Protein AF-A0A969MSQ6-F1 (afdb_monomer_lite)

Secondary structure (DSSP, 8-state):
-HHHHHHHHHHHHHH-TT-SEEEEEEE-GGGTS-HHHHHHHT---TTSSSHHHHHHHHHHHHTSGGGHHHHHHHHHH-TT-EEEEEEE-SS-HHHHHHHHHHHHHHHHHGGG-

Structure (mmCIF, N/CA/C/O backbone):
data_AF-A0A969MSQ6-F1
#
_entry.id   AF-A0A969MSQ6-F1
#
loop_
_atom_site.group_PDB
_atom_site.id
_atom_site.type_symbol
_atom_site.label_atom_id
_atom_site.label_alt_id
_atom_site.label_comp_id
_atom_site.label_asym_id
_atom_site.label_entity_id
_atom_site.label_seq_id
_atom_site.pdbx_PDB_ins_code
_atom_site.Cartn_x
_atom_site.Cartn_y
_atom_site.Cartn_z
_atom_site.occupancy
_atom_site.B_iso_or_equiv
_atom_site.auth_seq_id
_atom_site.auth_comp_id
_atom_site.auth_asym_id
_atom_site.auth_atom_id
_atom_site.pdbx_PDB_model_num
ATOM 1 N N . MET A 1 1 ? -8.662 0.832 -9.827 1.00 84.88 1 MET A N 1
ATOM 2 C CA . MET A 1 1 ? -8.115 1.384 -8.564 1.00 84.88 1 MET A CA 1
ATOM 3 C C . MET A 1 1 ? -9.159 2.158 -7.749 1.00 84.88 1 MET A C 1
ATOM 5 O O . MET A 1 1 ? -9.605 1.626 -6.745 1.00 84.88 1 MET A O 1
ATOM 9 N N . VAL A 1 2 ? -9.588 3.366 -8.155 1.00 88.56 2 VAL A N 1
ATOM 10 C CA . VAL A 1 2 ? -10.435 4.274 -7.335 1.00 88.56 2 VAL A CA 1
ATOM 11 C C . VAL A 1 2 ? -11.734 3.628 -6.830 1.00 88.56 2 VAL A C 1
ATOM 13 O O . VAL A 1 2 ? -12.042 3.711 -5.643 1.00 88.56 2 VAL A O 1
ATOM 16 N N . ALA A 1 3 ? -12.487 2.953 -7.706 1.00 91.00 3 ALA A N 1
ATOM 17 C CA . ALA A 1 3 ? -13.735 2.289 -7.321 1.00 91.00 3 ALA A CA 1
ATOM 18 C C . ALA A 1 3 ? -13.505 1.144 -6.318 1.00 91.00 3 ALA A C 1
ATOM 20 O O . ALA A 1 3 ? -14.244 1.017 -5.344 1.00 91.00 3 ALA A O 1
ATOM 21 N N . SER A 1 4 ? -12.452 0.347 -6.524 1.00 91.38 4 SER A N 1
ATOM 22 C CA . SER A 1 4 ? -12.059 -0.732 -5.612 1.00 91.38 4 SER A CA 1
ATOM 23 C C . SER A 1 4 ? -11.645 -0.184 -4.247 1.00 91.38 4 SER A C 1
ATOM 25 O O . SER A 1 4 ? -12.119 -0.681 -3.231 1.00 91.38 4 SER A O 1
ATOM 27 N N . LEU A 1 5 ? -10.841 0.887 -4.213 1.00 92.12 5 LEU A N 1
ATOM 28 C CA . LEU A 1 5 ? -10.424 1.500 -2.951 1.00 92.12 5 LEU A CA 1
ATOM 29 C C . LEU A 1 5 ? -11.609 2.103 -2.192 1.00 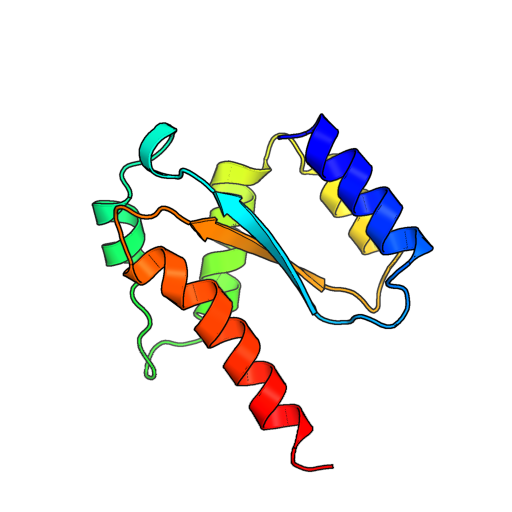92.12 5 LEU A C 1
ATOM 31 O O . LEU A 1 5 ? -11.657 1.998 -0.976 1.00 92.12 5 LEU A O 1
ATOM 35 N N . ARG A 1 6 ? -12.596 2.682 -2.888 1.00 94.25 6 ARG A N 1
ATOM 36 C CA . ARG A 1 6 ? -13.828 3.173 -2.249 1.00 94.25 6 ARG A CA 1
ATOM 37 C C . ARG A 1 6 ? -14.595 2.047 -1.555 1.00 94.25 6 ARG A C 1
ATOM 39 O O . ARG A 1 6 ? -15.023 2.225 -0.421 1.00 94.25 6 ARG A O 1
ATOM 46 N N . LYS A 1 7 ? -14.749 0.900 -2.224 1.00 94.94 7 LYS A N 1
ATOM 47 C CA . LYS A 1 7 ? -15.409 -0.282 -1.648 1.00 94.94 7 LYS A CA 1
ATOM 48 C C . LYS A 1 7 ? -14.642 -0.822 -0.440 1.00 94.94 7 LYS A C 1
ATOM 50 O O . LYS A 1 7 ? -15.258 -1.118 0.575 1.00 94.94 7 LYS A O 1
ATOM 55 N N . LEU A 1 8 ? -13.313 -0.898 -0.534 1.00 93.56 8 LEU A N 1
ATOM 56 C CA . LEU A 1 8 ? -12.458 -1.328 0.576 1.00 93.56 8 LEU A CA 1
ATOM 57 C C . LEU A 1 8 ? -12.517 -0.359 1.762 1.00 93.56 8 LEU A C 1
ATOM 59 O O . LEU A 1 8 ? -12.683 -0.801 2.889 1.00 93.56 8 LEU A O 1
ATOM 63 N N . ALA A 1 9 ? -12.446 0.950 1.519 1.00 92.00 9 ALA A N 1
ATOM 64 C CA . ALA A 1 9 ? -12.542 1.960 2.571 1.00 92.00 9 ALA A CA 1
ATOM 65 C C . ALA A 1 9 ? -13.866 1.853 3.342 1.00 92.00 9 ALA A C 1
ATOM 67 O O . ALA A 1 9 ? -13.871 1.922 4.568 1.00 92.00 9 ALA A O 1
ATOM 68 N N . GLU A 1 10 ? -14.976 1.630 2.635 1.00 93.50 10 GLU A N 1
ATOM 69 C CA . GLU A 1 10 ? -16.273 1.401 3.273 1.00 93.50 10 GLU A CA 1
ATOM 70 C C . GLU A 1 10 ? -16.298 0.086 4.061 1.00 93.50 10 GLU A C 1
ATOM 72 O O . GLU A 1 10 ? -16.747 0.058 5.205 1.00 93.50 10 GLU A O 1
ATOM 77 N N . PHE A 1 11 ? -15.745 -0.990 3.493 1.00 94.44 11 PHE A N 1
ATOM 78 C CA . PHE A 1 11 ? -15.614 -2.265 4.193 1.00 94.44 11 PHE A CA 1
ATOM 79 C C . PHE A 1 11 ? -14.819 -2.120 5.498 1.00 94.44 11 PHE A C 1
ATOM 81 O O . PHE A 1 11 ? -15.290 -2.574 6.539 1.00 94.44 11 PHE A O 1
ATOM 88 N N . PHE A 1 12 ? -13.659 -1.460 5.475 1.00 93.00 12 PHE A N 1
ATOM 89 C CA . PHE A 1 12 ? -12.832 -1.273 6.670 1.00 93.00 12 PHE A CA 1
ATOM 90 C C . PHE A 1 12 ? -13.520 -0.399 7.715 1.00 93.00 12 PHE A C 1
ATOM 92 O O . PHE A 1 12 ? -13.499 -0.729 8.897 1.00 93.00 12 PHE A O 1
ATOM 99 N N . ARG A 1 13 ? -14.205 0.666 7.288 1.00 89.81 13 ARG A N 1
ATOM 100 C CA . ARG A 1 13 ? -14.966 1.538 8.191 1.00 89.81 13 ARG A CA 1
ATOM 101 C C . ARG A 1 13 ? -16.040 0.762 8.960 1.00 89.81 13 ARG A C 1
ATOM 103 O O . ARG A 1 13 ? -16.279 1.028 10.136 1.00 89.81 13 ARG A O 1
ATOM 110 N N . VAL A 1 14 ? -16.699 -0.186 8.294 1.00 92.38 14 VAL A N 1
ATOM 111 C CA . VAL A 1 14 ? -17.772 -0.989 8.893 1.00 92.38 14 VAL A CA 1
ATOM 112 C C . VAL A 1 14 ? -17.219 -2.144 9.733 1.00 92.38 14 VAL A C 1
ATOM 114 O O . VAL A 1 14 ? -17.725 -2.388 10.824 1.00 92.38 14 VAL A O 1
ATOM 117 N N . ASN A 1 15 ? -16.179 -2.836 9.261 1.00 93.62 15 ASN A N 1
ATOM 118 C CA . ASN A 1 15 ? -15.770 -4.134 9.813 1.00 93.62 15 ASN A CA 1
ATOM 119 C C . ASN A 1 15 ? -14.458 -4.102 10.614 1.00 93.62 15 ASN A C 1
ATOM 121 O O . ASN A 1 15 ? -14.176 -5.038 11.357 1.00 93.62 15 ASN A O 1
ATOM 125 N N . CYS A 1 16 ? -13.646 -3.050 10.487 1.00 90.50 16 CYS A N 1
ATOM 126 C CA . CYS A 1 16 ? -12.272 -3.006 11.001 1.00 90.50 16 CYS A CA 1
ATOM 127 C C . CYS A 1 16 ? -12.039 -1.854 11.993 1.00 90.50 16 CYS A C 1
ATOM 129 O O . CYS A 1 16 ? -10.958 -1.280 12.043 1.00 90.50 16 CYS A O 1
ATOM 131 N N . GLN A 1 17 ? -13.033 -1.532 12.827 1.00 86.00 17 GLN A N 1
ATOM 132 C CA . GLN A 1 17 ? -12.985 -0.378 13.745 1.00 86.00 17 GLN A CA 1
ATOM 133 C C . GLN A 1 17 ? -11.870 -0.431 14.806 1.00 86.00 17 GLN A C 1
ATOM 135 O O . GLN A 1 17 ? -11.509 0.599 15.371 1.00 86.00 17 GLN A O 1
ATOM 140 N N . LYS A 1 18 ? -11.353 -1.627 15.108 1.00 88.56 18 LYS A N 1
ATOM 141 C CA . LYS A 1 18 ? -10.272 -1.849 16.084 1.00 88.56 18 LYS A CA 1
ATOM 142 C C . LYS A 1 18 ? -8.905 -2.075 15.431 1.00 88.56 18 LYS A C 1
ATOM 144 O O . LYS A 1 18 ? -7.943 -2.324 16.141 1.00 88.56 18 LYS A O 1
ATOM 149 N N . VAL A 1 19 ? -8.828 -2.057 14.100 1.00 89.06 19 VAL A N 1
ATOM 150 C CA . VAL A 1 19 ? -7.579 -2.319 13.379 1.00 89.06 19 VAL A CA 1
ATOM 151 C C . VAL A 1 19 ? -6.811 -1.014 13.229 1.00 89.06 19 VAL A C 1
ATOM 153 O O . VAL A 1 19 ? -7.319 -0.060 12.643 1.00 89.06 19 VAL A O 1
ATOM 156 N N . GLU A 1 20 ? -5.583 -0.987 13.735 1.00 88.25 20 GLU A N 1
ATOM 157 C CA . GLU A 1 20 ? -4.736 0.212 13.718 1.00 88.25 20 GLU A CA 1
ATOM 158 C C . GLU A 1 20 ? -3.880 0.305 12.452 1.00 88.25 20 GLU A C 1
ATOM 160 O O . GLU A 1 20 ? -3.675 1.391 11.914 1.00 88.25 20 GLU A O 1
ATOM 165 N N . HIS A 1 21 ? -3.454 -0.839 11.912 1.00 89.06 21 HIS A N 1
ATOM 166 C CA . HIS A 1 21 ? -2.578 -0.914 10.746 1.00 89.06 21 HIS A CA 1
ATOM 167 C C . HIS A 1 21 ? -3.278 -1.640 9.598 1.00 89.06 21 HIS A C 1
ATOM 169 O O . HIS A 1 21 ? -3.521 -2.844 9.666 1.00 89.06 21 HIS A O 1
ATOM 175 N N . ILE A 1 22 ? -3.602 -0.913 8.527 1.00 91.94 22 ILE A N 1
ATOM 176 C CA . ILE A 1 22 ? -4.239 -1.480 7.332 1.00 91.94 22 ILE A CA 1
ATOM 177 C C . ILE A 1 22 ? -3.323 -1.259 6.135 1.00 91.94 22 ILE A C 1
ATOM 179 O O . ILE A 1 22 ? -3.069 -0.123 5.738 1.00 91.94 22 ILE A O 1
ATOM 183 N N . LEU A 1 23 ? -2.863 -2.351 5.527 1.00 93.75 23 LEU A N 1
ATOM 184 C CA . LEU A 1 23 ? -1.998 -2.307 4.353 1.00 93.75 23 LEU A CA 1
ATOM 185 C C . LEU A 1 23 ? -2.825 -2.439 3.070 1.00 93.75 23 LEU A C 1
ATOM 187 O O . LEU A 1 23 ? -3.628 -3.357 2.914 1.00 93.75 23 LEU A O 1
ATOM 191 N N . ILE A 1 24 ? -2.589 -1.535 2.123 1.00 94.38 24 ILE A N 1
ATOM 192 C CA . ILE A 1 24 ? -3.212 -1.501 0.802 1.00 94.38 24 ILE A CA 1
ATOM 193 C C . ILE A 1 24 ? -2.123 -1.673 -0.253 1.00 94.38 24 ILE A C 1
ATOM 195 O O . ILE A 1 24 ? -1.332 -0.764 -0.504 1.00 94.38 24 ILE A O 1
ATOM 199 N N . CYS A 1 25 ? -2.116 -2.830 -0.909 1.00 94.50 25 CYS A N 1
ATOM 200 C CA . CYS A 1 25 ? -1.140 -3.152 -1.946 1.00 94.50 25 CYS A CA 1
ATOM 201 C C . CYS A 1 25 ? -1.752 -3.000 -3.346 1.00 94.50 25 CYS A C 1
ATOM 203 O O . CYS A 1 25 ? -2.791 -3.597 -3.640 1.00 94.50 25 CYS A O 1
ATOM 205 N N . LEU A 1 26 ? -1.098 -2.256 -4.241 1.00 95.25 26 LEU A N 1
ATOM 206 C CA . LEU A 1 26 ? -1.361 -2.351 -5.681 1.00 95.25 26 LEU A CA 1
ATOM 207 C C . LEU A 1 26 ? -0.514 -3.480 -6.256 1.00 95.25 26 LEU A C 1
ATOM 209 O O . LEU A 1 26 ? 0.703 -3.360 -6.378 1.00 95.25 26 LEU A O 1
ATOM 213 N N . HIS A 1 27 ? -1.171 -4.589 -6.577 1.00 95.06 27 HIS A N 1
ATOM 214 C CA . HIS A 1 27 ? -0.522 -5.735 -7.197 1.00 95.06 27 HIS A CA 1
ATOM 215 C C . HIS A 1 27 ? -0.362 -5.554 -8.716 1.00 95.06 27 HIS A C 1
ATOM 217 O O . HIS A 1 27 ? -1.119 -4.799 -9.332 1.00 95.06 27 HIS A O 1
ATOM 223 N N . ARG A 1 28 ? 0.588 -6.292 -9.305 1.00 95.50 28 ARG A N 1
ATOM 224 C CA . ARG A 1 28 ? 1.038 -6.195 -10.705 1.00 95.50 28 ARG A CA 1
ATOM 225 C C . ARG A 1 28 ? 1.709 -4.864 -11.051 1.00 95.50 28 ARG A C 1
ATOM 227 O O . ARG A 1 28 ? 1.388 -4.234 -12.062 1.00 95.50 28 ARG A O 1
ATOM 234 N N . ALA A 1 29 ? 2.618 -4.419 -10.185 1.00 96.31 29 ALA A N 1
ATOM 235 C CA . ALA A 1 29 ? 3.383 -3.184 -10.359 1.00 96.31 29 ALA A CA 1
ATOM 236 C C . ALA A 1 29 ? 4.158 -3.104 -11.688 1.00 96.31 29 ALA A C 1
ATOM 238 O O . ALA A 1 29 ? 4.276 -2.029 -12.271 1.00 96.31 29 ALA A O 1
ATOM 239 N N . ASP A 1 30 ? 4.569 -4.254 -12.220 1.00 96.12 30 ASP A N 1
ATOM 240 C CA . ASP A 1 30 ? 5.187 -4.436 -13.540 1.00 96.12 30 ASP A CA 1
ATOM 241 C C . ASP A 1 30 ? 4.367 -3.828 -14.690 1.00 96.12 30 ASP A C 1
ATOM 243 O O . ASP A 1 30 ? 4.922 -3.427 -15.710 1.00 96.12 30 ASP A O 1
ATOM 247 N N . THR A 1 31 ? 3.050 -3.687 -14.519 1.00 96.12 31 THR A N 1
ATOM 248 C CA . THR A 1 31 ? 2.167 -3.122 -15.550 1.00 96.12 31 THR A CA 1
ATOM 249 C C . THR A 1 31 ? 2.155 -1.595 -15.600 1.00 96.12 31 THR A C 1
ATOM 251 O O . THR A 1 31 ? 1.611 -1.029 -16.550 1.00 96.12 31 THR A O 1
ATOM 254 N N . PHE A 1 32 ? 2.706 -0.909 -14.592 1.00 94.56 32 PHE A N 1
ATOM 255 C CA . PHE A 1 32 ? 2.598 0.550 -14.479 1.00 94.56 32 PHE A CA 1
ATOM 256 C C . PHE A 1 32 ? 3.859 1.268 -13.980 1.00 94.56 32 PHE A C 1
ATOM 258 O O . PHE A 1 32 ? 3.874 2.501 -13.972 1.00 94.56 32 PHE A O 1
ATOM 265 N N . CYS A 1 33 ? 4.912 0.557 -13.572 1.00 95.25 33 CYS A N 1
ATOM 266 C CA . CYS A 1 33 ? 6.199 1.159 -13.224 1.00 95.25 33 CY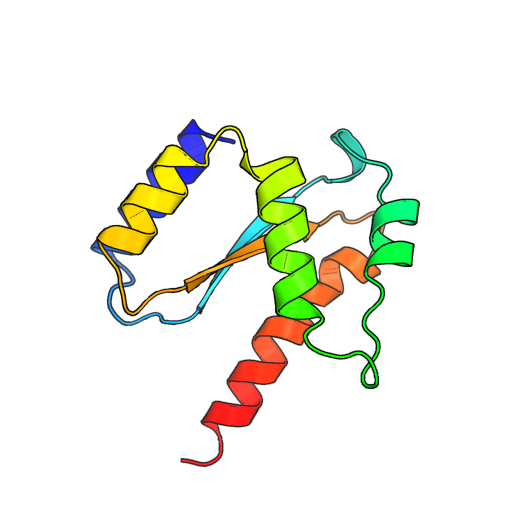S A CA 1
ATOM 267 C C . CYS A 1 33 ? 7.385 0.229 -13.509 1.00 95.25 33 CYS A C 1
ATOM 269 O O . CYS A 1 33 ? 7.229 -0.981 -13.653 1.00 95.25 33 CYS A O 1
ATOM 271 N N . ASP A 1 34 ? 8.592 0.799 -13.536 1.00 96.38 34 ASP A N 1
ATOM 272 C CA . ASP A 1 34 ? 9.833 0.022 -13.537 1.00 96.38 34 ASP A CA 1
ATOM 273 C C . ASP A 1 34 ? 10.093 -0.544 -12.133 1.00 96.38 34 ASP A C 1
ATOM 275 O O . ASP A 1 34 ? 10.644 0.122 -11.253 1.00 96.38 34 ASP A O 1
ATOM 279 N N . VAL A 1 35 ? 9.667 -1.791 -11.929 1.00 95.25 35 VAL A N 1
ATOM 280 C CA . VAL A 1 35 ? 9.746 -2.483 -10.635 1.00 95.25 35 VAL A CA 1
ATOM 281 C C . VAL A 1 35 ? 11.175 -2.694 -10.146 1.00 95.25 35 VAL A C 1
ATOM 283 O O . VAL A 1 35 ? 11.398 -2.653 -8.941 1.00 95.25 35 VAL A O 1
ATOM 286 N N . LYS A 1 36 ? 12.155 -2.838 -11.046 1.00 94.88 36 LYS A N 1
ATOM 287 C CA . LYS A 1 36 ? 13.563 -3.024 -10.661 1.00 94.88 36 LYS A CA 1
ATOM 288 C C . LYS A 1 36 ? 14.141 -1.735 -10.095 1.00 94.88 36 LYS A C 1
ATOM 290 O O . LYS A 1 36 ? 14.836 -1.750 -9.079 1.00 94.88 36 LYS A O 1
ATOM 295 N N . SER A 1 37 ? 13.830 -0.611 -10.737 1.00 94.31 37 SER A N 1
ATOM 296 C CA . SER A 1 37 ? 14.219 0.712 -10.246 1.00 94.31 37 SER A CA 1
ATOM 297 C C . SER A 1 37 ? 13.527 1.049 -8.920 1.00 94.31 37 SER A C 1
ATOM 299 O O . SER A 1 37 ? 14.191 1.534 -8.002 1.00 94.31 37 SER A O 1
ATOM 301 N N . GLU A 1 38 ? 12.232 0.739 -8.778 1.00 94.38 38 GLU A N 1
ATOM 302 C CA . GLU A 1 38 ? 11.500 0.910 -7.512 1.00 94.38 38 GLU A CA 1
ATOM 303 C C . GLU A 1 38 ? 12.076 0.041 -6.387 1.00 94.38 38 GLU A C 1
ATOM 305 O O . GLU A 1 38 ? 12.344 0.548 -5.299 1.00 94.38 38 GLU A O 1
ATOM 310 N N . ALA A 1 39 ? 12.338 -1.243 -6.643 1.00 92.44 39 ALA A N 1
ATOM 311 C CA . ALA A 1 39 ? 12.914 -2.151 -5.651 1.00 92.44 39 ALA A CA 1
ATOM 312 C C . ALA A 1 39 ? 14.312 -1.716 -5.214 1.00 92.44 39 ALA A C 1
ATOM 314 O O . ALA A 1 39 ? 14.623 -1.725 -4.028 1.00 92.44 39 ALA A O 1
ATOM 315 N N . LYS A 1 40 ? 15.148 -1.266 -6.157 1.00 91.31 40 LYS A N 1
ATOM 316 C CA . LYS A 1 40 ? 16.478 -0.738 -5.835 1.00 91.31 40 LYS A CA 1
ATOM 317 C C . LYS A 1 40 ? 16.398 0.520 -4.971 1.00 91.31 40 LYS A C 1
ATOM 319 O O . LYS A 1 40 ? 17.232 0.703 -4.088 1.00 91.31 40 LYS A O 1
ATOM 324 N N . LYS A 1 41 ? 15.421 1.390 -5.233 1.00 91.31 41 LYS A N 1
ATOM 325 C CA . LYS A 1 41 ? 15.202 2.621 -4.468 1.00 91.31 41 LYS A CA 1
ATOM 326 C C . LYS A 1 41 ? 14.712 2.339 -3.049 1.00 91.31 41 LYS A C 1
ATOM 328 O O . LYS A 1 41 ? 15.123 3.029 -2.124 1.00 91.31 41 LYS A O 1
ATOM 333 N N . TRP A 1 42 ? 13.850 1.340 -2.898 1.00 91.12 42 TRP A N 1
ATOM 334 C CA . TRP A 1 42 ? 13.186 1.000 -1.642 1.00 91.12 42 TRP A CA 1
ATOM 335 C C . TRP A 1 42 ? 13.655 -0.339 -1.078 1.00 91.12 42 TRP A C 1
ATOM 337 O O . TRP A 1 42 ? 12.881 -1.059 -0.457 1.00 91.12 42 TRP A O 1
ATOM 347 N N . CYS A 1 43 ? 14.918 -0.690 -1.295 1.00 84.62 43 CYS A N 1
ATOM 348 C CA . CYS A 1 43 ? 15.495 -1.869 -0.670 1.00 84.62 43 CYS A CA 1
ATOM 349 C C . CYS A 1 43 ? 15.544 -1.642 0.844 1.00 84.62 43 CYS A C 1
ATOM 351 O O . CYS A 1 43 ? 16.042 -0.609 1.298 1.00 84.62 43 CYS A O 1
ATOM 353 N N . PHE A 1 44 ? 15.002 -2.582 1.617 1.00 82.12 44 PHE A N 1
ATOM 354 C CA . PHE A 1 44 ? 14.978 -2.454 3.066 1.00 82.12 44 PHE A CA 1
ATOM 355 C C . PHE A 1 44 ? 16.400 -2.501 3.633 1.00 82.12 44 PHE A C 1
ATOM 357 O O . PHE A 1 44 ? 17.142 -3.461 3.426 1.00 82.12 44 PHE A O 1
ATOM 364 N N . ASP A 1 45 ? 16.750 -1.474 4.400 1.00 81.50 45 ASP A N 1
ATOM 365 C CA . ASP A 1 45 ? 18.025 -1.353 5.093 1.00 81.50 45 ASP A CA 1
ATOM 366 C C . ASP A 1 45 ? 17.759 -1.009 6.559 1.00 81.50 45 ASP A C 1
ATOM 368 O O . ASP A 1 45 ? 17.144 0.012 6.872 1.00 81.50 45 ASP A O 1
ATOM 372 N N . ARG A 1 46 ? 18.243 -1.863 7.467 1.00 73.81 46 ARG A N 1
ATOM 373 C CA . ARG A 1 46 ? 18.040 -1.717 8.917 1.00 73.81 46 ARG A CA 1
ATOM 374 C C . ARG A 1 46 ? 18.681 -0.451 9.490 1.00 73.81 46 ARG A C 1
ATOM 376 O O . ARG A 1 46 ? 18.316 -0.051 10.588 1.00 73.81 46 ARG A O 1
ATOM 383 N N . ASN A 1 47 ? 19.640 0.144 8.780 1.00 75.94 47 ASN A N 1
ATOM 384 C CA . ASN A 1 47 ? 20.371 1.325 9.237 1.00 75.94 47 ASN A CA 1
ATOM 385 C C . ASN A 1 47 ? 19.809 2.642 8.679 1.00 75.94 47 ASN A C 1
ATOM 387 O O . ASN A 1 47 ? 20.290 3.713 9.049 1.00 75.94 47 ASN A O 1
ATOM 391 N N . GLN A 1 48 ? 18.823 2.588 7.778 1.00 67.88 48 GLN A N 1
ATOM 392 C CA . GLN A 1 48 ? 18.173 3.788 7.252 1.00 67.88 48 GLN A CA 1
ATOM 393 C C . GLN A 1 48 ? 17.107 4.300 8.226 1.00 67.88 48 GLN A C 1
ATOM 395 O O . GLN A 1 48 ? 16.541 3.523 8.985 1.00 67.88 48 GLN A O 1
ATOM 400 N N . GLY A 1 49 ? 16.880 5.623 8.222 1.00 70.38 49 GLY A N 1
ATOM 401 C CA . GLY A 1 49 ? 15.993 6.349 9.143 1.00 70.38 49 GLY A CA 1
ATOM 402 C C . GLY A 1 49 ? 14.505 5.971 9.016 1.00 70.38 49 GLY A C 1
ATOM 403 O O . GLY A 1 49 ? 14.165 4.795 9.052 1.00 70.38 49 GLY A O 1
ATOM 404 N N . PRO A 1 50 ? 13.554 6.918 8.903 1.00 73.38 50 PRO A N 1
ATOM 405 C CA . PRO A 1 50 ? 12.121 6.600 8.869 1.00 73.38 50 PRO A CA 1
ATOM 406 C C . PRO A 1 50 ? 11.677 6.002 7.512 1.00 73.38 50 PRO A C 1
ATOM 408 O O . PRO A 1 50 ? 10.767 6.512 6.857 1.00 73.38 50 PRO A O 1
ATOM 411 N N . PHE A 1 51 ? 12.300 4.892 7.103 1.00 86.00 51 PHE A N 1
ATOM 412 C CA . PHE A 1 51 ? 12.173 4.235 5.803 1.00 86.00 51 PHE A CA 1
ATOM 413 C C . PHE A 1 51 ? 10.712 4.012 5.397 1.00 86.00 51 PHE A C 1
ATOM 415 O O . PHE A 1 51 ? 10.286 4.452 4.331 1.00 86.00 51 PHE A O 1
ATOM 422 N N . PHE A 1 52 ? 9.904 3.401 6.271 1.00 87.12 52 PHE A N 1
ATOM 423 C CA . PHE A 1 52 ? 8.504 3.101 5.955 1.00 87.12 52 PHE A CA 1
ATOM 424 C C . PHE A 1 52 ? 7.639 4.351 5.793 1.00 87.12 52 PHE A C 1
ATOM 426 O O . PHE A 1 52 ? 6.717 4.350 4.982 1.00 87.12 52 PHE A O 1
ATOM 433 N N . PHE A 1 53 ? 7.932 5.425 6.529 1.00 87.81 53 PHE A N 1
ATOM 434 C CA . PHE A 1 53 ? 7.205 6.684 6.386 1.00 87.81 53 PHE A CA 1
ATOM 435 C C . PHE A 1 53 ? 7.537 7.369 5.056 1.00 87.81 53 PHE A C 1
ATOM 437 O O . PHE A 1 53 ? 6.645 7.890 4.385 1.00 87.81 53 PHE A O 1
ATOM 444 N N . GLU A 1 54 ? 8.808 7.373 4.656 1.00 91.25 54 GLU A N 1
ATOM 445 C CA . GLU A 1 54 ? 9.233 7.938 3.372 1.00 91.25 54 GLU A CA 1
ATOM 446 C C . GLU A 1 54 ? 8.689 7.129 2.192 1.00 91.25 54 GLU A C 1
ATOM 448 O O . GLU A 1 54 ? 8.127 7.712 1.257 1.00 91.25 54 GLU A O 1
ATOM 453 N N . TYR A 1 55 ? 8.775 5.800 2.284 1.00 92.75 55 TYR A N 1
ATOM 454 C CA . TYR A 1 55 ? 8.204 4.862 1.323 1.00 92.75 55 TYR A CA 1
ATOM 455 C C . TYR A 1 55 ? 6.700 5.085 1.157 1.00 92.75 55 TYR A C 1
ATOM 457 O O . TYR A 1 55 ? 6.232 5.362 0.051 1.00 92.75 55 TYR A O 1
ATOM 465 N N . ASP A 1 56 ? 5.941 5.035 2.256 1.00 92.06 56 ASP A N 1
ATOM 466 C CA . ASP A 1 56 ? 4.484 5.177 2.235 1.00 92.06 56 ASP A CA 1
ATOM 467 C C . ASP A 1 56 ? 4.062 6.505 1.597 1.00 92.06 56 ASP A C 1
ATOM 469 O O . ASP A 1 56 ? 3.221 6.548 0.693 1.00 92.06 56 ASP A O 1
ATOM 473 N N . ASN A 1 57 ? 4.711 7.602 1.997 1.00 92.88 57 ASN A N 1
ATOM 474 C CA . ASN A 1 57 ? 4.446 8.915 1.426 1.00 92.88 57 ASN A CA 1
ATOM 475 C C . ASN A 1 57 ? 4.740 8.969 -0.072 1.00 92.88 57 ASN A C 1
ATOM 477 O O . ASN A 1 57 ? 3.978 9.596 -0.817 1.00 92.88 57 ASN A O 1
ATOM 481 N N . TYR A 1 58 ? 5.834 8.350 -0.517 1.00 95.75 58 TYR A N 1
ATOM 482 C CA . TYR A 1 58 ? 6.175 8.279 -1.929 1.00 95.75 58 TYR A CA 1
ATOM 483 C C . TYR A 1 58 ? 5.133 7.476 -2.707 1.00 95.75 58 TYR A C 1
ATOM 485 O O . TYR A 1 58 ? 4.541 8.012 -3.643 1.00 95.75 58 TYR A O 1
ATOM 493 N N . ILE A 1 59 ? 4.837 6.242 -2.294 1.00 95.56 59 ILE A N 1
ATOM 494 C CA . ILE A 1 59 ? 3.868 5.376 -2.974 1.00 95.56 59 ILE A CA 1
ATOM 495 C C . ILE A 1 59 ? 2.493 6.038 -3.025 1.00 95.56 59 ILE A C 1
ATOM 497 O O . ILE A 1 59 ? 1.843 6.070 -4.076 1.00 95.56 59 ILE A O 1
ATOM 501 N N . ARG A 1 60 ? 2.062 6.647 -1.918 1.00 94.25 60 ARG A N 1
ATOM 502 C CA . ARG A 1 60 ? 0.784 7.349 -1.839 1.00 94.25 60 ARG A CA 1
ATOM 503 C C . ARG A 1 60 ? 0.705 8.520 -2.820 1.00 94.25 60 ARG A C 1
ATOM 505 O O . ARG A 1 60 ? -0.323 8.697 -3.477 1.00 94.25 60 ARG A O 1
ATOM 512 N N . LYS A 1 61 ? 1.763 9.331 -2.919 1.00 94.62 61 LYS A N 1
ATOM 513 C CA . LYS A 1 61 ? 1.819 10.486 -3.834 1.00 94.62 61 LYS A CA 1
ATOM 514 C C . LYS A 1 61 ? 1.961 10.054 -5.293 1.00 94.62 61 LYS A C 1
ATOM 516 O O . LYS A 1 61 ? 1.345 10.667 -6.159 1.00 94.62 61 LYS A O 1
ATOM 521 N N . THR A 1 62 ? 2.721 9.004 -5.569 1.00 95.50 62 THR A N 1
ATOM 522 C CA . THR A 1 62 ? 2.997 8.563 -6.939 1.00 95.50 62 THR A CA 1
ATOM 523 C C . THR A 1 62 ? 1.830 7.762 -7.513 1.00 95.50 62 THR A C 1
ATOM 525 O O . THR A 1 62 ? 1.313 8.103 -8.573 1.00 95.50 62 THR A O 1
ATOM 528 N N . TYR A 1 63 ? 1.350 6.744 -6.795 1.00 95.38 63 TYR A N 1
ATOM 529 C CA . TYR A 1 63 ? 0.423 5.753 -7.351 1.00 95.38 63 TYR A CA 1
ATOM 530 C C . TYR A 1 63 ? -1.013 5.892 -6.841 1.00 95.38 63 TYR A C 1
ATOM 532 O O . TYR A 1 63 ? -1.948 5.514 -7.541 1.00 95.38 63 TYR A O 1
ATOM 540 N N . PHE A 1 64 ? -1.231 6.485 -5.663 1.00 94.44 64 PHE A N 1
ATOM 541 C CA . PHE A 1 64 ? -2.575 6.633 -5.081 1.00 94.44 64 PHE A CA 1
ATOM 542 C C . PHE A 1 64 ? -3.175 8.038 -5.220 1.00 94.44 64 PHE A C 1
ATOM 544 O O . PHE A 1 64 ? -4.280 8.288 -4.725 1.00 94.44 64 PHE A O 1
ATOM 551 N N . THR A 1 65 ? -2.514 8.950 -5.939 1.00 94.50 65 THR A N 1
ATOM 552 C CA . THR A 1 65 ? -3.033 10.304 -6.204 1.00 94.50 65 THR A CA 1
ATOM 553 C C . THR A 1 65 ? -4.480 10.322 -6.717 1.00 94.50 65 THR A C 1
ATOM 555 O O . THR A 1 65 ? -5.278 11.085 -6.160 1.00 94.50 65 THR A O 1
ATOM 558 N N . PRO A 1 66 ? -4.897 9.456 -7.666 1.00 94.06 66 PRO A N 1
ATOM 559 C CA . PRO A 1 66 ? -6.285 9.427 -8.138 1.00 94.06 66 PRO A CA 1
ATOM 560 C C . PRO A 1 66 ? -7.322 9.139 -7.042 1.00 94.06 66 PRO A C 1
ATOM 562 O O . PRO A 1 66 ? -8.492 9.485 -7.184 1.00 94.06 66 PRO A O 1
ATOM 565 N N . ALA A 1 67 ? -6.911 8.509 -5.938 1.00 93.75 67 ALA A N 1
ATOM 566 C CA . ALA A 1 67 ? -7.780 8.140 -4.827 1.00 93.75 67 ALA A CA 1
ATOM 567 C C . ALA A 1 67 ? -7.554 8.994 -3.564 1.00 93.75 67 ALA A C 1
ATOM 569 O O . ALA A 1 67 ? -8.073 8.673 -2.491 1.00 93.75 67 ALA A O 1
ATOM 570 N N . ARG A 1 68 ? -6.823 10.112 -3.675 1.00 93.50 68 ARG A N 1
ATOM 571 C CA . ARG A 1 68 ? -6.456 10.978 -2.542 1.00 93.50 68 ARG A CA 1
ATOM 572 C C . ARG A 1 68 ? -7.655 11.444 -1.712 1.00 93.50 68 ARG A C 1
ATOM 574 O O . ARG A 1 68 ? -7.547 11.511 -0.488 1.00 93.50 68 ARG A O 1
ATOM 581 N N . SER A 1 69 ? -8.782 11.760 -2.352 1.00 93.50 69 SER A N 1
ATOM 582 C CA . SER A 1 69 ? -10.007 12.190 -1.660 1.00 93.50 69 SER A CA 1
ATOM 583 C C . SER A 1 69 ? -10.615 11.077 -0.803 1.00 93.50 69 SER A C 1
ATOM 585 O O . SER A 1 69 ? -11.024 11.342 0.324 1.00 93.50 69 SER A O 1
ATOM 587 N N . ILE A 1 70 ? -10.603 9.833 -1.293 1.00 93.94 70 ILE A N 1
ATOM 588 C CA . ILE A 1 70 ? -11.089 8.653 -0.562 1.00 93.94 70 ILE A CA 1
ATOM 589 C C . ILE A 1 70 ? -10.208 8.402 0.662 1.00 93.94 70 ILE A C 1
ATOM 591 O O . ILE A 1 70 ? -10.724 8.262 1.765 1.00 93.94 70 ILE A O 1
ATOM 595 N N . ILE A 1 71 ? -8.885 8.421 0.479 1.00 92.69 71 ILE A N 1
ATOM 596 C CA . ILE A 1 71 ? -7.918 8.211 1.567 1.00 92.69 71 ILE A CA 1
ATOM 597 C C . ILE A 1 71 ? -8.081 9.288 2.645 1.00 92.69 71 ILE A C 1
ATOM 599 O O . ILE A 1 71 ? -8.131 8.985 3.832 1.00 92.69 71 ILE A O 1
ATOM 603 N N . ARG A 1 72 ? -8.208 10.560 2.242 1.00 91.69 72 ARG A N 1
ATOM 604 C CA . ARG A 1 72 ? -8.423 11.666 3.186 1.00 91.69 72 ARG A CA 1
ATOM 605 C C . ARG A 1 72 ? -9.728 11.500 3.969 1.00 91.69 72 ARG A C 1
ATOM 607 O O . ARG A 1 72 ? -9.720 11.715 5.177 1.00 91.69 72 ARG A O 1
ATOM 614 N N . ALA A 1 73 ? -10.819 11.133 3.297 1.00 91.81 73 ALA A N 1
ATOM 615 C CA . ALA A 1 73 ? -12.106 10.919 3.951 1.00 91.81 73 ALA A CA 1
ATOM 616 C C . ALA A 1 73 ? -12.028 9.769 4.966 1.00 91.81 73 ALA A C 1
ATOM 618 O O . ALA A 1 73 ? -12.424 9.953 6.116 1.00 91.81 73 ALA A O 1
ATOM 619 N N . TYR A 1 74 ? -11.436 8.635 4.581 1.00 91.44 74 TYR A N 1
ATOM 620 C CA . TYR A 1 74 ? -11.251 7.493 5.476 1.00 91.44 74 TYR A CA 1
ATOM 621 C C . TYR A 1 74 ? -10.448 7.865 6.731 1.00 91.44 74 TYR A C 1
ATOM 623 O O . TYR A 1 74 ? -10.921 7.627 7.841 1.00 91.44 74 TYR A O 1
ATOM 631 N N . ASN A 1 75 ? -9.291 8.516 6.564 1.00 88.62 75 ASN A N 1
ATOM 632 C CA . ASN A 1 75 ? -8.431 8.904 7.687 1.00 88.62 75 ASN A CA 1
ATOM 633 C C . ASN A 1 75 ? -9.126 9.903 8.630 1.00 88.62 75 ASN A C 1
ATOM 635 O O . ASN A 1 75 ? -8.925 9.842 9.836 1.00 88.62 75 ASN A O 1
ATOM 639 N N . SER A 1 76 ? -9.967 10.809 8.108 1.00 88.00 76 SER A N 1
ATOM 640 C CA . SER A 1 76 ? -10.731 11.741 8.957 1.00 88.00 76 SER A CA 1
ATOM 641 C C . SER A 1 76 ? -11.821 11.065 9.792 1.00 88.00 76 SER A C 1
ATOM 643 O O . SER A 1 76 ? -12.188 11.575 10.844 1.00 88.00 76 SER A O 1
ATOM 645 N N . GLN A 1 77 ? -12.339 9.927 9.326 1.00 87.44 77 GLN A N 1
ATOM 646 C CA . GLN A 1 77 ? -13.413 9.183 9.988 1.00 87.44 77 GLN A CA 1
ATOM 647 C C . GLN A 1 77 ? -12.886 8.089 10.923 1.00 87.44 77 GLN A C 1
ATOM 649 O O . GLN A 1 77 ? -13.613 7.654 11.811 1.00 87.44 77 GLN A O 1
ATOM 654 N N . ASN A 1 78 ? -11.637 7.652 10.740 1.00 84.56 78 ASN A N 1
ATOM 655 C CA . ASN A 1 78 ? -11.021 6.570 11.505 1.00 84.56 78 ASN A CA 1
ATOM 656 C C . ASN A 1 78 ? -9.666 7.025 12.069 1.00 84.56 78 ASN A C 1
ATOM 658 O O . ASN A 1 78 ? -8.628 6.589 11.580 1.00 84.56 78 ASN A O 1
ATOM 662 N N . PRO A 1 79 ? -9.646 7.882 13.106 1.00 79.62 79 PRO A N 1
ATOM 663 C CA . PRO A 1 79 ? -8.403 8.442 13.644 1.00 79.62 79 PRO A CA 1
ATOM 664 C C . PRO A 1 79 ? -7.475 7.398 14.284 1.00 79.62 79 PRO A C 1
ATOM 666 O O . PRO A 1 79 ? -6.300 7.681 14.484 1.00 79.62 79 PRO A O 1
ATOM 669 N N . ARG A 1 80 ? -7.992 6.204 14.606 1.00 82.44 80 ARG A N 1
ATOM 670 C CA . ARG A 1 80 ? -7.204 5.081 15.137 1.00 82.44 80 ARG A CA 1
ATOM 671 C C . ARG A 1 80 ? -6.564 4.210 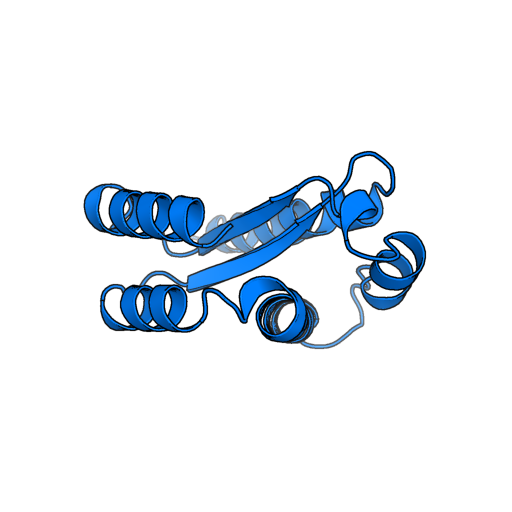14.057 1.00 82.44 80 ARG A C 1
ATOM 673 O O . ARG A 1 80 ? -5.648 3.468 14.372 1.00 82.44 80 ARG A O 1
ATOM 680 N N . ALA A 1 81 ? -7.047 4.273 12.816 1.00 84.94 81 ALA A N 1
ATOM 681 C CA . ALA A 1 81 ? -6.566 3.423 11.735 1.00 84.94 81 ALA A CA 1
ATOM 682 C C . ALA A 1 81 ? -5.660 4.217 10.792 1.00 84.94 81 ALA A C 1
ATOM 684 O O . ALA A 1 81 ? -6.062 5.241 10.235 1.00 84.94 81 ALA A O 1
ATOM 685 N N . SER A 1 82 ? -4.461 3.702 10.553 1.00 82.88 82 SER A N 1
ATOM 686 C CA . SER A 1 82 ? -3.537 4.218 9.556 1.00 82.88 82 SER A CA 1
ATOM 687 C C . SER A 1 82 ? -3.542 3.318 8.320 1.00 82.88 82 SER A C 1
ATOM 689 O O . SER A 1 82 ? -3.295 2.111 8.394 1.00 82.88 82 SER A O 1
ATOM 691 N N . LEU A 1 83 ? -3.858 3.915 7.166 1.00 91.06 83 LEU A N 1
ATOM 692 C CA . LEU A 1 83 ? -3.703 3.261 5.869 1.00 91.06 83 LEU A CA 1
ATOM 693 C C . LEU A 1 83 ? -2.249 3.386 5.416 1.00 91.06 83 LEU A C 1
ATOM 695 O O . LEU A 1 83 ? -1.755 4.505 5.278 1.00 91.06 83 LEU A O 1
ATOM 699 N N . HIS A 1 84 ? -1.628 2.249 5.120 1.00 92.62 84 HIS A N 1
ATOM 700 C CA . HIS A 1 84 ? -0.282 2.153 4.570 1.00 92.62 84 HIS A CA 1
ATOM 701 C C . HIS A 1 84 ? -0.323 1.574 3.158 1.00 92.62 84 HIS A C 1
ATOM 703 O O . HIS A 1 84 ? -1.085 0.650 2.878 1.00 92.62 84 HIS A O 1
ATOM 709 N N . PHE A 1 85 ? 0.473 2.122 2.252 1.00 94.88 85 PHE A N 1
ATOM 710 C CA . PHE A 1 85 ? 0.372 1.896 0.820 1.00 94.88 85 PHE A CA 1
ATOM 711 C C . PHE A 1 85 ? 1.638 1.254 0.274 1.00 94.88 85 PHE A C 1
ATOM 713 O O . PHE A 1 85 ? 2.738 1.758 0.473 1.00 94.88 85 PHE A O 1
ATOM 720 N N . PHE A 1 86 ? 1.461 0.174 -0.481 1.00 95.62 86 PHE A N 1
ATOM 721 C CA . PHE A 1 86 ? 2.549 -0.584 -1.089 1.00 95.62 86 PHE A CA 1
ATOM 722 C C . PHE A 1 86 ? 2.249 -0.879 -2.558 1.00 95.62 86 PHE A C 1
ATOM 724 O O . PHE A 1 86 ? 1.093 -0.886 -2.997 1.00 95.62 86 PHE A O 1
ATOM 731 N N . ILE A 1 87 ? 3.298 -1.165 -3.318 1.00 96.44 87 ILE A N 1
ATOM 732 C CA . ILE A 1 87 ? 3.208 -1.784 -4.642 1.00 96.44 87 ILE A CA 1
ATOM 733 C C . ILE A 1 87 ? 3.861 -3.161 -4.575 1.00 96.44 87 ILE A C 1
ATOM 735 O O . ILE A 1 87 ? 4.838 -3.341 -3.857 1.00 96.44 87 ILE A O 1
ATOM 739 N N . THR A 1 88 ? 3.316 -4.139 -5.293 1.00 96.56 88 THR A N 1
ATOM 740 C CA . THR A 1 88 ? 3.854 -5.507 -5.311 1.00 96.56 88 THR A CA 1
ATOM 741 C C . THR A 1 88 ? 3.776 -6.096 -6.714 1.00 96.56 88 THR A C 1
ATOM 743 O O . THR A 1 88 ? 2.890 -5.762 -7.505 1.00 96.56 88 THR A O 1
ATOM 746 N N . THR A 1 89 ? 4.679 -7.018 -7.019 1.00 95.69 89 THR A N 1
ATOM 747 C CA . THR A 1 89 ? 4.627 -7.869 -8.210 1.00 95.69 89 THR A CA 1
ATOM 748 C C . THR A 1 89 ? 5.275 -9.216 -7.886 1.00 95.69 89 THR A C 1
ATOM 750 O O . THR A 1 89 ? 6.002 -9.326 -6.901 1.00 95.69 89 THR A O 1
ATOM 753 N N . ILE A 1 90 ? 4.985 -10.241 -8.687 1.00 94.50 90 ILE A N 1
ATOM 754 C CA . ILE A 1 90 ? 5.676 -11.535 -8.603 1.00 94.50 90 ILE A CA 1
ATOM 755 C C . ILE A 1 90 ? 7.077 -11.480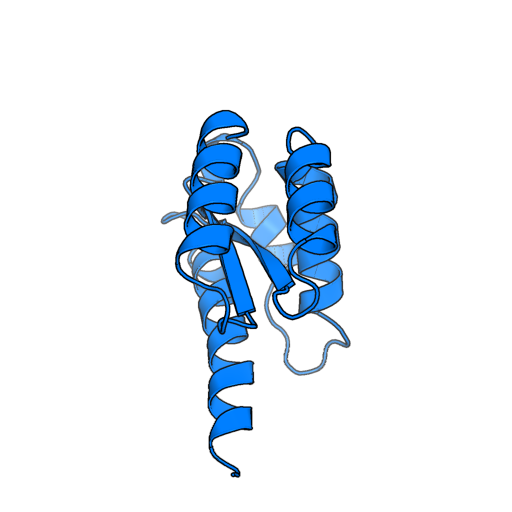 -9.229 1.00 94.50 90 ILE A C 1
ATOM 757 O O . ILE A 1 90 ? 7.919 -12.303 -8.888 1.00 94.50 90 ILE A O 1
ATOM 761 N N . ASP A 1 91 ? 7.327 -10.508 -10.112 1.00 93.75 91 ASP A N 1
ATOM 762 C CA . ASP A 1 91 ? 8.574 -10.411 -10.879 1.00 93.75 91 ASP A CA 1
ATOM 763 C C . ASP A 1 91 ? 9.726 -9.785 -10.080 1.00 93.75 91 ASP A C 1
ATOM 765 O O . ASP A 1 91 ? 10.880 -9.861 -10.496 1.00 93.75 91 ASP A O 1
ATOM 769 N N . GLU A 1 92 ? 9.420 -9.163 -8.938 1.00 94.69 92 GLU A N 1
ATOM 770 C CA . GLU A 1 92 ? 10.391 -8.477 -8.089 1.00 94.69 92 GLU A CA 1
ATOM 771 C C . GLU A 1 92 ? 10.094 -8.750 -6.601 1.00 94.69 92 GLU A C 1
ATOM 773 O O . GLU A 1 92 ? 9.327 -8.011 -5.968 1.00 94.69 92 GLU A O 1
ATOM 778 N N . PRO A 1 93 ? 10.675 -9.826 -6.030 1.00 91.38 93 PRO A N 1
ATOM 779 C CA . PRO A 1 93 ? 10.393 -10.276 -4.666 1.00 91.38 93 PRO A CA 1
ATOM 780 C C . PRO A 1 93 ? 10.660 -9.220 -3.593 1.00 91.38 93 PRO A C 1
ATOM 782 O O . PRO A 1 93 ? 9.919 -9.156 -2.616 1.00 91.38 93 PRO A O 1
ATOM 785 N N . GLY A 1 94 ? 11.640 -8.333 -3.800 1.00 90.19 94 GLY A N 1
ATOM 786 C CA . GLY A 1 94 ? 11.947 -7.272 -2.838 1.00 90.19 94 GLY A CA 1
ATOM 787 C C . GLY A 1 94 ? 10.749 -6.358 -2.558 1.00 90.19 94 GLY A C 1
ATOM 788 O O . GLY A 1 94 ? 10.507 -5.991 -1.413 1.00 90.19 94 GLY A O 1
ATOM 789 N N . LEU A 1 95 ? 9.923 -6.055 -3.569 1.00 92.94 95 LEU A N 1
ATOM 790 C CA . LEU A 1 95 ? 8.694 -5.273 -3.369 1.00 92.94 95 LEU A CA 1
ATOM 791 C C . LEU A 1 95 ? 7.606 -6.068 -2.638 1.00 92.94 95 LEU A C 1
ATOM 793 O O . LEU A 1 95 ? 6.791 -5.482 -1.926 1.00 92.94 95 LEU A O 1
ATOM 797 N N . LEU A 1 96 ? 7.584 -7.392 -2.808 1.00 92.44 96 LEU A N 1
ATOM 798 C CA . LEU A 1 96 ? 6.665 -8.274 -2.092 1.00 92.44 96 LEU A CA 1
ATOM 799 C C . LEU A 1 96 ? 7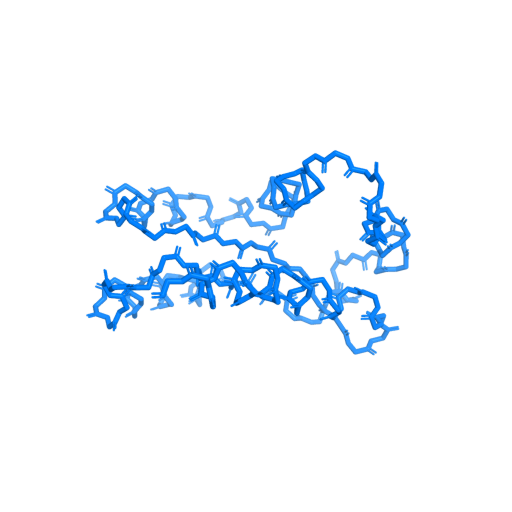.042 -8.407 -0.612 1.00 92.44 96 LEU A C 1
ATOM 801 O O . LEU A 1 96 ? 6.147 -8.565 0.212 1.00 92.44 96 LEU A O 1
ATOM 805 N N . GLU A 1 97 ? 8.328 -8.319 -0.271 1.00 91.44 97 GLU A N 1
ATOM 806 C CA . GLU A 1 97 ? 8.837 -8.412 1.102 1.00 91.44 97 GLU A CA 1
ATOM 807 C C . GLU A 1 97 ? 8.487 -7.189 1.960 1.00 91.44 97 GLU A C 1
ATOM 809 O O . GLU A 1 97 ? 8.190 -7.344 3.143 1.00 91.44 97 GLU A O 1
ATOM 814 N N . LEU A 1 98 ? 8.455 -5.978 1.389 1.00 92.31 98 LEU A N 1
ATOM 815 C CA . LEU A 1 98 ? 8.240 -4.739 2.155 1.00 92.31 98 LEU A CA 1
ATOM 816 C C . LEU A 1 98 ? 6.957 -4.729 3.015 1.00 92.31 98 LEU A C 1
ATOM 818 O O . LEU A 1 98 ? 7.058 -4.378 4.195 1.00 92.31 98 LEU A O 1
ATOM 822 N N . PRO A 1 99 ? 5.771 -5.128 2.506 1.00 93.25 99 PRO A N 1
ATOM 823 C CA . PRO A 1 99 ? 4.575 -5.282 3.336 1.00 93.25 99 PRO A CA 1
ATOM 824 C C . PRO A 1 99 ? 4.769 -6.238 4.521 1.00 93.25 99 PRO A C 1
ATOM 826 O O . PRO A 1 99 ? 4.265 -5.976 5.613 1.00 93.25 99 PRO A O 1
ATOM 829 N N . TRP A 1 100 ? 5.499 -7.340 4.321 1.00 91.38 100 TRP A N 1
ATOM 830 C CA . TRP A 1 100 ? 5.747 -8.336 5.364 1.00 91.38 100 TRP A CA 1
ATOM 831 C C . TRP A 1 100 ? 6.694 -7.813 6.435 1.00 91.38 100 TRP A C 1
ATOM 833 O O . TRP A 1 100 ? 6.410 -7.978 7.618 1.00 91.38 100 TRP A O 1
ATOM 843 N N . ILE A 1 101 ? 7.777 -7.140 6.037 1.00 90.75 101 ILE A N 1
ATOM 844 C CA . ILE A 1 101 ? 8.718 -6.522 6.980 1.00 90.75 101 ILE A CA 1
ATOM 845 C C . ILE A 1 101 ? 7.998 -5.445 7.799 1.00 90.75 101 ILE A C 1
ATOM 847 O O . ILE A 1 101 ? 8.159 -5.396 9.019 1.00 90.75 101 ILE A O 1
ATOM 851 N N . TYR A 1 102 ? 7.152 -4.629 7.155 1.00 90.31 102 TYR A N 1
ATOM 852 C CA . TYR A 1 102 ? 6.314 -3.659 7.857 1.00 90.31 102 TYR A CA 1
ATOM 853 C C . TYR A 1 102 ? 5.466 -4.361 8.924 1.00 90.31 102 TYR A C 1
ATOM 855 O O . TYR A 1 102 ? 5.571 -4.024 10.098 1.00 90.31 102 TYR A O 1
ATOM 863 N N . LEU A 1 103 ? 4.678 -5.376 8.555 1.00 89.12 103 LEU A N 1
ATOM 864 C CA . LEU A 1 103 ? 3.830 -6.102 9.508 1.00 89.12 103 LEU A CA 1
ATOM 865 C C . LEU A 1 103 ? 4.630 -6.732 10.653 1.00 89.12 103 LEU A C 1
ATOM 867 O O . LEU A 1 103 ? 4.237 -6.589 11.809 1.00 89.12 103 LEU A O 1
ATOM 871 N N . ALA A 1 104 ? 5.754 -7.384 10.347 1.00 87.88 104 ALA A N 1
ATOM 872 C CA . ALA A 1 104 ? 6.615 -8.011 11.345 1.00 87.88 104 ALA A CA 1
ATOM 873 C C . ALA A 1 104 ? 7.076 -7.001 12.407 1.00 87.88 104 ALA A C 1
ATOM 875 O O . ALA A 1 104 ? 6.989 -7.294 13.596 1.00 87.88 104 ALA A O 1
ATOM 876 N N . SER A 1 105 ? 7.449 -5.784 11.993 1.00 85.06 105 SER A N 1
ATOM 877 C CA . SER A 1 105 ? 7.895 -4.738 12.923 1.00 85.06 105 SER A CA 1
ATOM 878 C C . SER A 1 105 ? 6.829 -4.309 13.943 1.00 85.06 105 SER A C 1
ATOM 880 O O . SER A 1 105 ? 7.170 -3.914 15.054 1.00 85.06 105 SER A O 1
ATOM 882 N N . PHE A 1 106 ? 5.537 -4.424 13.616 1.00 80.81 106 PHE A N 1
ATOM 883 C CA . PHE A 1 106 ? 4.447 -4.133 14.559 1.00 80.81 106 PHE A CA 1
ATOM 884 C C . PHE A 1 106 ? 4.006 -5.359 15.359 1.00 80.81 106 PHE A C 1
ATOM 886 O O . PHE A 1 106 ? 3.565 -5.219 16.497 1.00 80.81 106 PHE A O 1
ATOM 893 N N . LEU A 1 107 ? 4.139 -6.561 14.798 1.00 80.19 107 LEU A N 1
ATOM 894 C CA . LEU A 1 107 ? 3.852 -7.797 15.524 1.00 80.19 107 LEU A CA 1
ATOM 895 C C . LEU A 1 107 ? 4.882 -8.062 16.627 1.00 80.19 107 LEU A C 1
ATOM 897 O O . LEU A 1 107 ? 4.500 -8.508 17.703 1.00 80.19 107 LEU A O 1
ATOM 901 N N . GLU A 1 108 ? 6.159 -7.752 16.399 1.00 69.88 108 GLU A N 1
ATOM 902 C CA . GLU A 1 108 ? 7.195 -7.875 17.432 1.00 69.88 108 GLU A CA 1
ATOM 903 C C . GLU A 1 108 ? 6.969 -6.903 18.598 1.00 69.88 108 GLU A C 1
ATOM 905 O O . GLU A 1 108 ? 7.107 -7.294 19.755 1.00 69.88 108 GLU A O 1
ATOM 910 N N . ASN A 1 109 ? 6.548 -5.667 18.316 1.00 59.00 109 ASN A N 1
ATOM 911 C CA . ASN A 1 109 ? 6.309 -4.657 19.351 1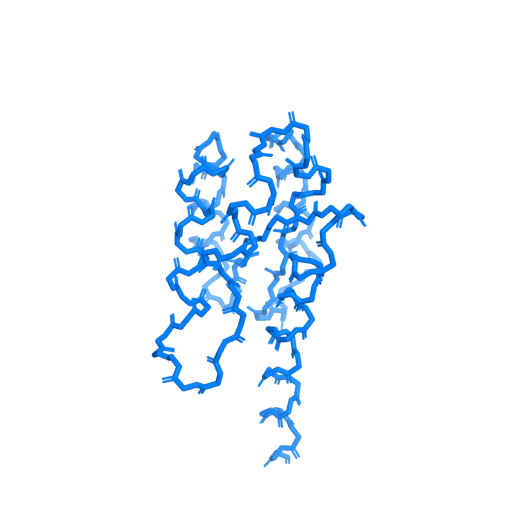.00 59.00 109 ASN A CA 1
ATOM 912 C C . ASN A 1 109 ? 5.099 -4.965 20.250 1.00 59.00 109 ASN A C 1
ATOM 914 O O . ASN A 1 109 ? 5.090 -4.542 21.400 1.00 59.00 109 ASN A O 1
ATOM 918 N N . ASN A 1 110 ? 4.116 -5.728 19.762 1.00 56.28 110 ASN A N 1
ATOM 919 C CA . ASN A 1 110 ? 2.927 -6.120 20.530 1.00 56.28 110 ASN A CA 1
ATOM 920 C C . ASN A 1 110 ? 3.135 -7.361 21.422 1.00 56.28 110 ASN A C 1
ATOM 922 O O . ASN A 1 110 ? 2.223 -7.733 22.151 1.00 56.28 110 ASN A O 1
ATOM 926 N N . ASN A 1 111 ? 4.300 -8.019 21.367 1.00 48.62 111 ASN A N 1
ATOM 927 C CA . ASN A 1 111 ? 4.614 -9.193 22.199 1.00 48.62 111 ASN A CA 1
ATOM 928 C C . ASN A 1 111 ? 5.332 -8.835 23.518 1.00 48.62 111 ASN A C 1
ATOM 930 O O . ASN A 1 111 ? 5.803 -9.733 24.214 1.00 48.62 111 ASN A O 1
ATOM 934 N N . ASN A 1 112 ? 5.454 -7.544 23.838 1.00 45.47 112 ASN A N 1
ATOM 935 C CA . ASN A 1 112 ? 6.072 -7.043 25.072 1.00 45.47 112 ASN A CA 1
ATOM 936 C C . ASN A 1 112 ? 5.051 -6.523 26.108 1.00 45.47 112 ASN A C 1
ATOM 938 O O . ASN A 1 112 ? 5.472 -5.939 27.108 1.00 45.47 112 ASN A O 1
ATOM 942 N N . ASP A 1 113 ? 3.756 -6.767 25.886 1.00 41.16 113 ASP A N 1
ATOM 943 C CA . ASP A 1 113 ? 2.655 -6.550 26.842 1.00 41.16 113 ASP A CA 1
ATOM 944 C C . ASP A 1 113 ? 2.113 -7.895 27.364 1.00 41.16 113 ASP A C 1
ATOM 946 O O . ASP A 1 113 ? 1.656 -7.941 28.532 1.00 41.16 113 ASP A O 1
#

Radius of gyration: 14.48 Å; chains: 1; bounding box: 38×24×42 Å

Foldseek 3Di:
DQVVLLVVLVVCLPPVLPAQEAEDEAEPVVVPDDVVVVLVVLQDDPPDDPSQVVQQVVQCVPPVVVNVVVQVVSCVSRVRHDYGYAYDYPVHVSSVCVVVVVVVVVVVVVVVD

Sequence (113 aa):
MVASLRKLAEFFRVNCQKVEHILICLHRADTFCDVKSEAKKWCFDRNQGPFFFEYDNYIRKTYFTPARSIIRAYNSQNPRASLHFFITTIDEPGLLELPWIYLASFLENNNND

pLDDT: mean 88.59, std 10.25, range [41.16, 96.56]